Protein AF-A0AAV8UL11-F1 (afdb_monomer)

InterPro domains:
  IPR002673 Large ribosomal subunit protein eL29 [PF01779] (25-64)
  IPR002673 Large ribosomal subunit protein eL29 [PTHR12884] (23-74)

Organism: NCBI:txid101924

Mean predicted aligned error: 15.13 Å

Structure (mmCIF, N/CA/C/O backbone):
data_AF-A0AAV8UL11-F1
#
_entry.id   AF-A0AAV8UL11-F1
#
loop_
_atom_site.group_PDB
_atom_site.id
_atom_site.type_symbol
_atom_site.label_atom_id
_atom_site.label_alt_id
_atom_site.label_comp_id
_atom_site.label_asym_id
_atom_site.label_entity_id
_atom_site.label_seq_id
_atom_site.pdbx_PDB_ins_code
_atom_site.Cartn_x
_atom_site.Cartn_y
_atom_site.Cartn_z
_atom_site.occupancy
_atom_site.B_iso_or_equiv
_atom_site.auth_seq_id
_atom_site.auth_comp_id
_atom_site.auth_asym_id
_atom_site.auth_atom_id
_atom_site.pdbx_PDB_model_num
ATOM 1 N N . MET A 1 1 ? 23.721 -65.671 -52.982 1.00 56.06 1 MET A N 1
ATOM 2 C CA . MET A 1 1 ? 24.444 -64.396 -52.752 1.00 56.06 1 MET A CA 1
ATOM 3 C C . MET A 1 1 ? 23.634 -63.326 -52.014 1.00 56.06 1 MET A C 1
ATOM 5 O O . MET A 1 1 ? 24.234 -62.587 -51.254 1.00 56.06 1 MET A O 1
ATOM 9 N N . ARG A 1 2 ? 22.297 -63.241 -52.151 1.00 55.78 2 ARG A N 1
ATOM 10 C CA . ARG A 1 2 ? 21.469 -62.293 -51.363 1.00 55.78 2 ARG A CA 1
ATOM 11 C C . ARG A 1 2 ? 21.007 -62.801 -49.986 1.00 55.78 2 ARG A C 1
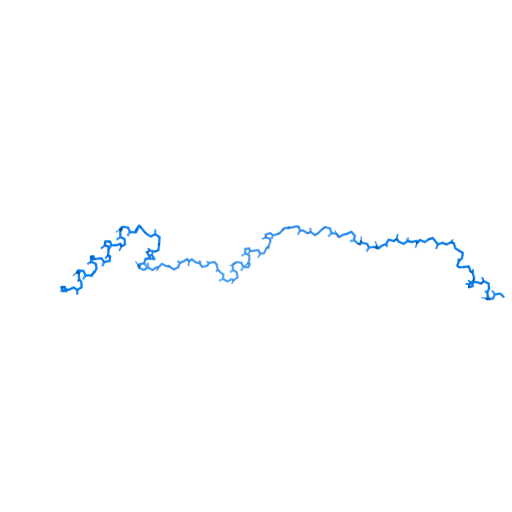ATOM 13 O O . ARG A 1 2 ? 20.665 -61.994 -49.137 1.00 55.78 2 ARG A O 1
ATOM 20 N N . ALA A 1 3 ? 21.039 -64.112 -49.741 1.00 56.94 3 ALA A N 1
ATOM 21 C CA . ALA A 1 3 ? 20.578 -64.703 -48.478 1.00 56.94 3 ALA A CA 1
ATOM 22 C C . ALA A 1 3 ? 21.606 -64.630 -47.326 1.00 56.94 3 ALA A C 1
ATOM 24 O O . ALA A 1 3 ? 21.224 -64.747 -46.169 1.00 56.94 3 ALA A O 1
ATOM 25 N N . LEU A 1 4 ? 22.894 -64.396 -47.620 1.00 53.12 4 LEU A N 1
ATOM 26 C CA . LEU A 1 4 ? 23.961 -64.353 -46.607 1.00 53.12 4 LEU A CA 1
ATOM 27 C C . LEU A 1 4 ? 24.120 -62.966 -45.947 1.00 53.12 4 LEU A C 1
ATOM 29 O O . LEU A 1 4 ? 24.656 -62.870 -44.852 1.00 53.12 4 LEU A O 1
ATOM 33 N N . ILE A 1 5 ? 23.612 -61.898 -46.580 1.00 56.81 5 ILE A N 1
ATOM 34 C CA . ILE A 1 5 ? 23.669 -60.519 -46.049 1.00 56.81 5 ILE A CA 1
ATOM 35 C C . ILE A 1 5 ? 22.636 -60.303 -44.922 1.00 56.81 5 ILE A C 1
ATOM 37 O O . ILE A 1 5 ? 22.787 -59.404 -44.106 1.00 56.81 5 ILE A O 1
ATOM 41 N N . LEU A 1 6 ? 21.611 -61.158 -44.814 1.00 58.44 6 LEU A N 1
ATOM 42 C CA . LEU A 1 6 ? 20.592 -61.062 -43.757 1.00 58.44 6 LEU A CA 1
ATOM 43 C C . LEU A 1 6 ? 20.962 -61.797 -42.459 1.00 58.44 6 LEU A C 1
ATOM 45 O O . LEU A 1 6 ? 20.299 -61.585 -41.444 1.00 58.44 6 LEU A O 1
ATOM 49 N N . LEU A 1 7 ? 21.996 -62.647 -42.467 1.00 61.31 7 LEU A N 1
ATOM 50 C CA . LEU A 1 7 ? 22.332 -63.506 -41.321 1.00 61.31 7 LEU A CA 1
ATOM 51 C C . LEU A 1 7 ? 23.461 -62.955 -40.433 1.00 61.31 7 LEU A C 1
ATOM 53 O O . LEU A 1 7 ? 23.858 -63.589 -39.462 1.00 61.31 7 LEU A O 1
ATOM 57 N N . LEU A 1 8 ? 23.950 -61.759 -40.751 1.00 54.44 8 LEU A N 1
ATOM 58 C CA . LEU A 1 8 ? 25.026 -61.069 -40.058 1.00 54.44 8 LEU A CA 1
ATOM 59 C C . LEU A 1 8 ? 24.618 -59.572 -39.952 1.00 54.44 8 LEU A C 1
ATOM 61 O O . LEU A 1 8 ? 24.996 -58.790 -40.806 1.00 54.44 8 LEU A O 1
ATOM 65 N N . LYS A 1 9 ? 23.838 -59.025 -39.003 1.00 55.41 9 LYS A N 1
ATOM 66 C CA . LYS A 1 9 ? 23.547 -59.371 -37.595 1.00 55.41 9 LYS A CA 1
ATOM 67 C C . LYS A 1 9 ? 24.723 -59.963 -36.810 1.00 55.41 9 LYS A C 1
ATOM 69 O O . LYS A 1 9 ? 24.554 -60.348 -35.660 1.00 55.41 9 LYS A O 1
ATOM 74 N N . SER A 1 10 ? 25.926 -59.953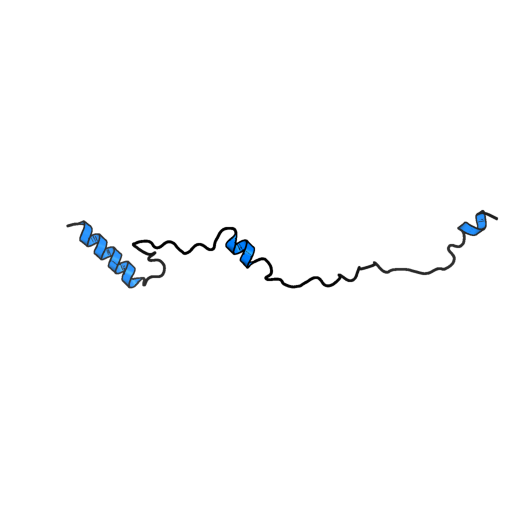 -37.382 1.00 58.91 10 SER A N 1
ATOM 75 C CA . SER A 1 10 ? 27.159 -60.060 -36.638 1.00 58.91 10 SER A CA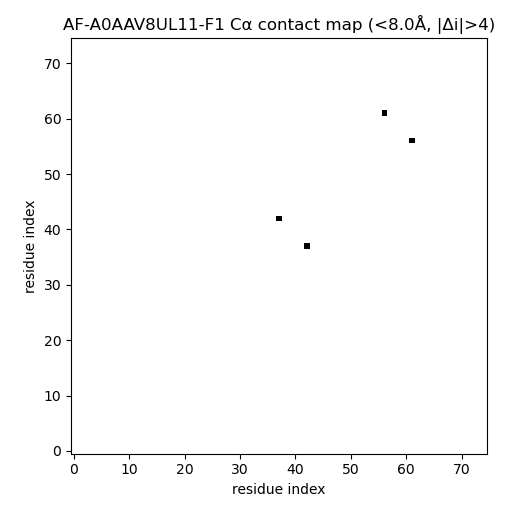 1
ATOM 76 C C . SER A 1 10 ? 27.537 -58.660 -36.201 1.00 58.91 10 SER A C 1
ATOM 78 O O . SER A 1 10 ? 27.994 -57.850 -37.001 1.00 58.91 10 SER A O 1
ATOM 80 N N . LEU A 1 11 ? 27.383 -58.446 -34.902 1.00 57.09 11 LEU A N 1
ATOM 81 C CA . LEU A 1 11 ? 28.463 -57.868 -34.114 1.00 57.09 11 LEU A CA 1
ATOM 82 C C . LEU A 1 11 ? 28.824 -56.422 -34.490 1.00 57.09 11 LEU A C 1
ATOM 84 O O . LEU A 1 11 ? 29.917 -56.118 -34.950 1.00 57.09 11 LEU A O 1
ATOM 88 N N . GLY A 1 12 ? 27.883 -55.532 -34.206 1.00 51.09 12 GLY A N 1
ATOM 89 C CA . GLY A 1 12 ? 28.109 -54.112 -33.952 1.00 51.09 12 GLY A CA 1
ATOM 90 C C . GLY A 1 12 ? 26.941 -53.650 -33.090 1.00 51.09 12 GLY A C 1
ATOM 91 O O . GLY A 1 12 ? 25.884 -5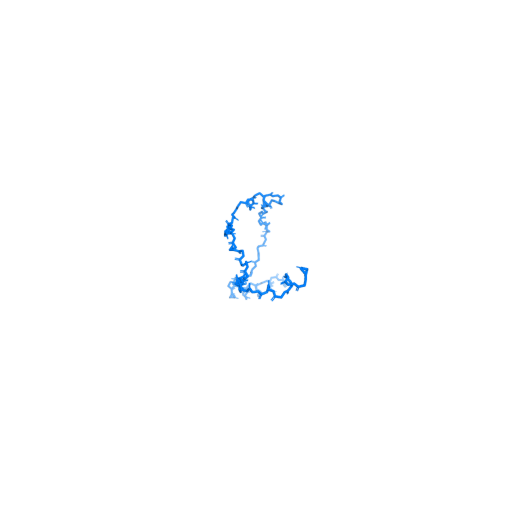3.315 -33.605 1.00 51.09 12 GLY A O 1
ATOM 92 N N . PHE A 1 13 ? 26.958 -53.941 -31.789 1.00 48.66 13 PHE A N 1
ATOM 93 C CA . PHE A 1 13 ? 27.540 -53.020 -30.811 1.00 48.66 13 PHE A CA 1
ATOM 94 C C . PHE A 1 13 ? 27.082 -51.583 -31.081 1.00 48.66 13 PHE A C 1
ATOM 96 O O . PHE A 1 13 ? 27.753 -50.816 -31.756 1.00 48.66 13 PHE A O 1
ATOM 103 N N . CYS A 1 14 ? 25.900 -51.249 -30.587 1.00 51.97 14 CYS A N 1
ATOM 104 C CA . CYS A 1 14 ? 25.805 -50.240 -29.544 1.00 51.97 14 CYS A CA 1
ATOM 105 C C . CYS A 1 14 ? 24.428 -50.395 -28.910 1.00 51.97 14 CYS A C 1
ATOM 107 O O . CYS A 1 14 ? 23.400 -50.054 -29.492 1.00 51.97 14 CYS A O 1
ATOM 109 N N . ALA A 1 15 ? 24.429 -50.999 -27.726 1.00 50.06 15 ALA A N 1
ATOM 110 C CA . ALA A 1 15 ? 23.405 -50.710 -26.751 1.00 50.06 15 ALA A CA 1
ATOM 111 C C . ALA A 1 15 ? 23.388 -49.191 -26.504 1.00 50.06 15 ALA A C 1
ATOM 113 O O . ALA A 1 15 ? 24.419 -48.538 -26.627 1.00 50.06 15 ALA A O 1
ATOM 114 N N . GLU A 1 16 ? 22.213 -48.683 -26.142 1.00 53.09 16 GLU A N 1
ATOM 115 C CA . GLU A 1 16 ? 22.090 -47.742 -25.031 1.00 53.09 16 GLU A CA 1
ATOM 116 C C . GLU A 1 16 ? 22.980 -46.490 -25.093 1.00 53.09 16 GLU A C 1
ATOM 118 O O . GLU A 1 16 ? 24.110 -46.480 -24.633 1.00 53.09 16 GLU A O 1
ATOM 123 N N . VAL A 1 17 ? 22.405 -45.386 -25.552 1.00 51.16 17 VAL A N 1
ATOM 124 C CA . VAL A 1 17 ? 22.189 -44.232 -24.675 1.00 51.16 17 VAL A CA 1
ATOM 125 C C . VAL A 1 17 ? 21.008 -43.470 -25.249 1.00 51.16 17 VAL A C 1
ATOM 127 O O . VAL A 1 17 ? 20.972 -43.149 -26.435 1.00 51.16 17 VAL A O 1
ATOM 130 N N . GLY A 1 18 ? 19.999 -43.217 -24.416 1.00 53.59 18 GLY A N 1
ATOM 131 C CA . GLY A 1 18 ? 19.103 -42.116 -24.708 1.00 53.59 18 GLY A CA 1
ATOM 132 C C . GLY A 1 18 ? 19.979 -40.886 -24.903 1.00 53.59 18 GLY A C 1
ATOM 133 O O . GLY A 1 18 ? 20.771 -40.561 -24.020 1.00 53.59 18 GLY A O 1
ATOM 134 N N . GLU A 1 19 ? 19.858 -40.241 -26.057 1.00 51.69 19 GLU A N 1
ATOM 135 C CA . GLU A 1 19 ? 20.268 -38.852 -26.234 1.00 51.69 19 GLU A CA 1
ATOM 136 C C . GLU A 1 19 ? 19.386 -38.034 -25.277 1.00 51.69 19 GLU A C 1
ATOM 138 O O . GLU A 1 19 ? 18.350 -37.480 -25.641 1.00 51.69 19 GLU A O 1
ATOM 143 N N . LEU A 1 20 ? 19.737 -38.054 -23.988 1.00 49.88 20 LEU A N 1
ATOM 144 C CA . LEU A 1 20 ? 19.394 -37.007 -23.050 1.00 49.88 20 LEU A CA 1
ATOM 145 C C . LEU A 1 20 ? 20.198 -35.811 -23.533 1.00 49.88 20 LEU A C 1
ATOM 147 O O . LEU A 1 20 ? 21.320 -35.594 -23.084 1.00 49.88 20 LEU A O 1
ATOM 151 N N . ASP A 1 21 ? 19.628 -35.123 -24.521 1.00 54.97 21 ASP A N 1
ATOM 152 C CA . ASP A 1 21 ? 19.995 -33.781 -24.940 1.00 54.97 21 ASP A CA 1
ATOM 153 C C . ASP A 1 21 ? 20.266 -32.999 -23.647 1.00 54.97 21 ASP A C 1
ATOM 155 O O . ASP A 1 21 ? 19.353 -32.728 -22.857 1.00 54.97 21 ASP A O 1
ATOM 159 N N . GLU A 1 22 ? 21.552 -32.800 -23.345 1.00 61.25 22 GLU A N 1
ATOM 160 C CA . GLU A 1 22 ? 22.027 -32.040 -22.197 1.00 61.25 22 GLU A CA 1
ATOM 161 C C . GLU A 1 22 ? 21.289 -30.712 -22.256 1.00 61.25 22 GLU A C 1
ATOM 163 O O . GLU A 1 22 ? 21.511 -29.918 -23.170 1.00 61.25 22 GLU A O 1
ATOM 168 N N . MET A 1 23 ? 20.343 -30.511 -21.335 1.00 65.75 23 MET A N 1
ATOM 169 C CA . MET A 1 23 ? 19.452 -29.362 -21.345 1.00 65.75 23 MET A CA 1
ATOM 170 C C . MET A 1 23 ? 20.302 -28.094 -21.413 1.00 65.75 23 MET A C 1
ATOM 172 O O . MET A 1 23 ? 20.882 -27.666 -20.411 1.00 65.75 23 MET A O 1
ATOM 176 N N . ALA A 1 24 ? 20.392 -27.504 -22.608 1.00 73.44 24 ALA A N 1
ATOM 177 C CA . ALA A 1 24 ? 21.208 -26.328 -22.838 1.00 73.44 24 ALA A CA 1
ATOM 178 C C . ALA A 1 24 ? 20.761 -25.255 -21.841 1.00 73.44 24 ALA A C 1
ATOM 180 O O . ALA A 1 24 ? 19.597 -24.845 -21.828 1.00 73.44 24 ALA A O 1
ATOM 181 N N . LYS A 1 25 ? 21.667 -24.863 -20.936 1.00 84.00 25 LYS A N 1
ATOM 182 C CA . LYS A 1 25 ? 21.319 -24.036 -19.774 1.00 84.00 25 LYS A CA 1
ATOM 183 C C . LYS A 1 25 ? 20.601 -22.766 -20.228 1.00 84.00 25 LYS A C 1
ATOM 185 O O . LYS A 1 25 ? 21.188 -21.907 -20.882 1.00 84.00 25 LYS A O 1
ATOM 190 N N . SER A 1 26 ? 19.333 -22.643 -19.852 1.00 87.00 26 SER A N 1
ATOM 191 C CA . SER A 1 26 ? 18.540 -21.440 -20.093 1.00 87.00 26 SER A CA 1
ATOM 192 C C . SER A 1 26 ? 18.830 -20.372 -19.025 1.00 87.00 26 SER A C 1
ATOM 194 O O . SER A 1 26 ? 19.464 -20.631 -17.998 1.00 87.00 26 SER A O 1
ATOM 196 N N . LYS A 1 27 ? 18.417 -19.120 -19.261 1.00 89.38 27 LYS A N 1
ATOM 197 C CA . LYS A 1 27 ? 18.644 -18.031 -18.300 1.00 89.38 27 LYS A CA 1
ATOM 198 C C . LYS A 1 27 ? 17.764 -18.234 -17.061 1.00 89.38 27 LYS A C 1
ATOM 200 O O . LYS A 1 27 ? 16.547 -18.152 -17.152 1.00 89.38 27 LYS A O 1
ATOM 205 N N . ASN A 1 28 ? 18.387 -18.377 -15.893 1.00 91.06 28 ASN A N 1
ATOM 206 C CA . ASN A 1 28 ? 17.688 -18.692 -14.638 1.00 91.06 28 ASN A CA 1
ATOM 207 C C . ASN A 1 28 ? 16.792 -17.559 -14.088 1.00 91.06 28 ASN A C 1
ATOM 209 O O . ASN A 1 28 ? 15.890 -17.815 -13.298 1.00 91.06 28 ASN A O 1
ATOM 213 N N . HIS A 1 29 ? 17.026 -16.297 -14.470 1.00 94.19 29 HIS A N 1
ATOM 214 C CA . HIS A 1 29 ? 16.226 -15.157 -14.008 1.00 94.19 29 HIS A CA 1
ATOM 215 C C . HIS A 1 29 ? 16.352 -13.943 -14.941 1.00 94.19 29 HIS A C 1
ATOM 217 O O . HIS A 1 29 ? 17.430 -13.675 -15.477 1.00 94.19 29 HIS A O 1
ATOM 223 N N . THR A 1 30 ? 15.274 -13.168 -15.110 1.00 92.62 30 THR A N 1
ATOM 224 C CA . THR A 1 30 ? 15.315 -11.878 -15.813 1.00 92.62 30 THR A CA 1
ATOM 225 C C . THR A 1 30 ? 14.312 -10.867 -15.251 1.00 92.62 30 THR A C 1
ATOM 227 O O . THR A 1 30 ? 13.117 -11.139 -15.139 1.00 92.62 30 THR A O 1
ATOM 230 N N . ALA A 1 31 ? 14.801 -9.661 -14.954 1.00 94.62 31 ALA A N 1
ATOM 231 C CA . ALA A 1 31 ? 13.979 -8.488 -14.653 1.00 94.62 31 ALA A CA 1
ATOM 232 C C . ALA A 1 31 ? 13.688 -7.639 -15.909 1.00 94.62 31 ALA A C 1
ATOM 234 O O . ALA A 1 31 ? 13.050 -6.586 -15.830 1.00 94.62 31 ALA A O 1
ATOM 235 N N . HIS A 1 32 ? 14.139 -8.087 -17.087 1.00 96.81 32 HIS A N 1
ATOM 236 C CA . HIS A 1 32 ? 13.880 -7.391 -18.340 1.00 96.81 32 HIS A CA 1
ATOM 237 C C . HIS A 1 32 ? 12.371 -7.335 -18.619 1.00 96.81 32 HIS A C 1
ATOM 239 O O . HIS A 1 32 ? 11.645 -8.296 -18.364 1.00 96.81 32 HIS A O 1
ATOM 245 N N . ASN A 1 33 ? 11.900 -6.208 -19.159 1.00 95.06 33 ASN A N 1
ATOM 246 C CA . ASN A 1 33 ? 10.495 -5.956 -19.504 1.00 95.06 33 ASN A CA 1
ATOM 247 C C . ASN A 1 33 ? 9.507 -5.886 -18.313 1.00 95.06 33 ASN A C 1
ATOM 249 O O . ASN A 1 33 ? 8.321 -5.634 -18.528 1.00 95.06 33 ASN A O 1
ATOM 253 N N . GLN A 1 34 ? 9.955 -6.049 -17.062 1.00 94.44 34 GLN A N 1
ATOM 254 C CA . GLN A 1 34 ? 9.069 -5.945 -15.893 1.00 94.44 34 GLN A CA 1
ATOM 255 C C . GLN A 1 34 ? 8.558 -4.514 -15.710 1.00 94.44 34 GLN A C 1
ATOM 257 O O . GLN A 1 34 ? 7.351 -4.288 -15.620 1.00 94.44 34 GLN A O 1
ATOM 262 N N . SER A 1 35 ? 9.464 -3.533 -15.765 1.00 94.00 35 SER A N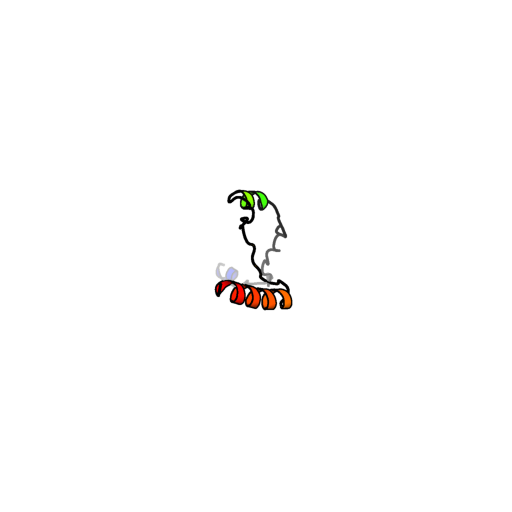 1
ATOM 263 C CA . SER A 1 35 ? 9.111 -2.113 -15.669 1.00 94.00 35 SER A CA 1
ATOM 264 C C . SER A 1 35 ? 8.188 -1.691 -16.809 1.00 94.00 35 SER A C 1
ATOM 266 O O . SER A 1 35 ? 7.165 -1.059 -16.570 1.00 94.00 35 SER A O 1
ATOM 268 N N . TYR A 1 36 ? 8.489 -2.103 -18.045 1.00 95.00 36 TYR A N 1
ATOM 269 C CA . TYR A 1 36 ? 7.649 -1.787 -19.200 1.00 95.00 36 TYR A CA 1
ATOM 270 C C . TYR A 1 36 ? 6.216 -2.290 -18.988 1.00 95.00 36 TYR A C 1
ATOM 272 O O . TYR A 1 36 ? 5.284 -1.493 -19.056 1.00 95.00 36 TYR A O 1
ATOM 280 N N . LYS A 1 37 ? 6.028 -3.564 -18.615 1.00 94.56 37 LYS A N 1
ATOM 281 C CA . LYS A 1 37 ? 4.700 -4.129 -18.311 1.00 94.56 37 LYS A CA 1
ATOM 282 C C . LYS A 1 37 ? 3.993 -3.411 -17.156 1.00 94.56 37 LYS A C 1
ATOM 284 O O . LYS A 1 37 ? 2.804 -3.124 -17.274 1.00 94.56 37 LYS A O 1
ATOM 289 N N . ALA A 1 38 ? 4.707 -3.080 -16.079 1.00 94.56 38 ALA A N 1
ATOM 290 C CA . ALA A 1 38 ? 4.139 -2.341 -14.949 1.00 94.56 38 ALA A CA 1
ATOM 291 C C . ALA A 1 38 ? 3.637 -0.944 -15.362 1.00 94.56 38 ALA A C 1
ATOM 293 O O . ALA A 1 38 ? 2.593 -0.485 -14.895 1.00 94.56 38 ALA A O 1
ATOM 294 N N . HIS A 1 39 ? 4.339 -0.284 -16.286 1.00 95.56 39 HIS A N 1
ATOM 295 C CA . HIS A 1 39 ? 3.955 1.029 -16.797 1.00 95.56 39 HIS A CA 1
ATOM 296 C C . HIS A 1 39 ? 2.891 0.985 -17.906 1.00 95.56 39 HIS A C 1
ATOM 298 O O . HIS A 1 39 ? 2.190 1.981 -18.062 1.00 95.56 39 HIS A O 1
ATOM 304 N N . ARG A 1 40 ? 2.681 -0.145 -18.608 1.00 94.00 40 ARG A N 1
ATOM 305 C CA . ARG A 1 40 ? 1.611 -0.290 -19.627 1.00 94.00 40 ARG A CA 1
ATOM 306 C C . ARG A 1 40 ? 0.214 0.002 -19.067 1.00 94.00 40 ARG A C 1
ATOM 308 O O . ARG A 1 40 ? -0.555 0.697 -19.716 1.00 94.00 40 ARG A O 1
ATOM 315 N N . ASN A 1 41 ? -0.081 -0.476 -17.855 1.00 88.06 41 ASN A N 1
ATOM 316 C CA . ASN A 1 41 ? -1.347 -0.197 -17.152 1.00 88.06 41 ASN A CA 1
ATOM 317 C C . ASN A 1 41 ? -1.233 0.978 -16.155 1.00 88.06 41 ASN A C 1
ATOM 319 O O . ASN A 1 41 ? -2.235 1.466 -15.622 1.00 88.06 41 ASN A O 1
ATOM 323 N N . GLY A 1 42 ? -0.004 1.451 -15.926 1.00 92.56 42 GLY A N 1
ATOM 324 C CA . GLY A 1 42 ? 0.346 2.499 -14.976 1.00 92.56 42 GLY A CA 1
ATOM 325 C C . GLY A 1 42 ? 0.311 2.031 -13.518 1.00 92.56 42 GLY A C 1
ATOM 326 O O . GLY A 1 42 ? -0.662 1.442 -13.051 1.00 92.56 42 GLY A O 1
ATOM 327 N N . ILE A 1 43 ? 1.351 2.372 -12.758 1.00 94.56 43 ILE A N 1
ATOM 328 C CA . ILE A 1 43 ? 1.408 2.124 -11.313 1.00 94.56 43 ILE A CA 1
ATOM 329 C C . ILE A 1 43 ? 0.502 3.145 -10.614 1.00 94.56 43 ILE A C 1
ATOM 331 O O . ILE A 1 43 ? 0.815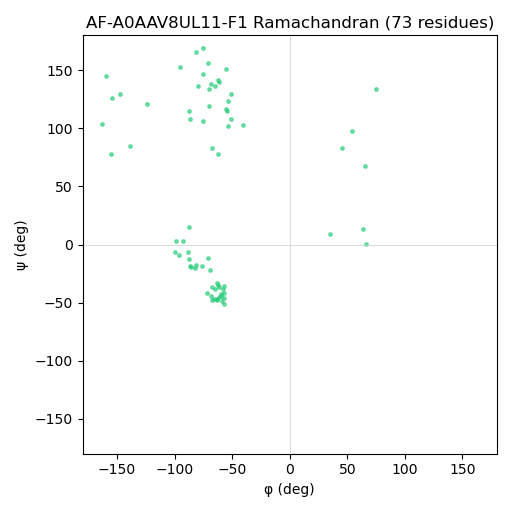 4.337 -10.553 1.00 94.56 43 ILE A O 1
ATOM 335 N N . LYS A 1 44 ? -0.658 2.698 -10.122 1.00 93.81 44 LYS A N 1
ATOM 336 C CA . LYS A 1 44 ? -1.640 3.575 -9.471 1.00 93.81 44 LYS A CA 1
ATOM 337 C C . LYS A 1 44 ? -1.239 3.863 -8.026 1.00 93.81 44 LYS A C 1
ATOM 339 O O . LYS A 1 44 ? -0.856 2.966 -7.281 1.00 93.81 44 LYS A O 1
ATOM 344 N N . LYS A 1 45 ? -1.372 5.127 -7.622 1.00 93.38 45 LYS A N 1
ATOM 345 C CA . LYS A 1 45 ? -1.239 5.529 -6.216 1.00 93.38 45 LYS A CA 1
ATOM 346 C C . LYS A 1 45 ? -2.497 5.107 -5.443 1.00 93.38 45 LYS A C 1
ATOM 348 O O . LYS A 1 45 ? -3.583 5.135 -6.027 1.00 93.38 45 LYS A O 1
ATOM 353 N N . PRO A 1 46 ? -2.386 4.744 -4.153 1.00 92.56 46 PRO A N 1
ATOM 354 C CA . PRO A 1 46 ? -3.557 4.444 -3.339 1.00 92.56 46 PRO A CA 1
ATOM 355 C C . PRO A 1 46 ? -4.459 5.679 -3.234 1.00 92.56 46 PRO A C 1
ATOM 357 O O . PRO A 1 46 ? -3.982 6.808 -3.092 1.00 92.56 46 PRO A O 1
ATOM 360 N N . LEU A 1 47 ? -5.772 5.460 -3.298 1.00 92.06 47 LEU A N 1
ATOM 361 C CA . LEU A 1 47 ? -6.753 6.533 -3.185 1.00 92.06 47 LEU A CA 1
ATOM 362 C C . LEU A 1 47 ? -6.783 7.083 -1.751 1.00 92.06 47 LEU A C 1
ATOM 364 O O . LEU A 1 47 ? -6.818 6.327 -0.779 1.00 92.06 47 LEU A O 1
ATOM 368 N N . ARG A 1 48 ? -6.783 8.414 -1.614 1.00 91.88 48 ARG A N 1
ATOM 369 C CA . ARG A 1 48 ? -6.918 9.089 -0.317 1.00 91.88 48 ARG A CA 1
ATOM 370 C C . ARG A 1 48 ? -8.398 9.285 0.002 1.00 91.88 48 ARG A C 1
ATOM 372 O O . ARG A 1 48 ? -9.078 10.048 -0.675 1.00 91.88 48 ARG A O 1
ATOM 379 N N . HIS A 1 49 ? -8.883 8.636 1.056 1.00 93.38 49 HIS A N 1
ATOM 380 C CA . HIS A 1 49 ? -10.219 8.878 1.607 1.00 93.38 49 HIS A CA 1
ATOM 381 C C . HIS A 1 49 ? -10.158 9.875 2.771 1.00 93.38 49 HIS A C 1
ATOM 383 O O . HIS A 1 49 ? -9.155 9.933 3.483 1.00 93.38 49 HIS A O 1
ATOM 389 N N . ARG A 1 50 ? -11.250 10.619 3.011 1.00 94.38 50 ARG A N 1
ATOM 390 C CA . ARG A 1 50 ? -11.371 11.534 4.167 1.00 94.38 50 ARG A CA 1
ATOM 391 C C . ARG A 1 50 ? -11.176 10.809 5.503 1.00 94.38 50 ARG A C 1
ATOM 393 O O . ARG A 1 50 ? -10.608 11.372 6.432 1.00 94.38 50 ARG A O 1
ATOM 400 N N . HIS A 1 51 ? -11.637 9.562 5.587 1.00 91.94 51 HIS A N 1
ATOM 401 C CA . HIS A 1 51 ? -11.491 8.713 6.763 1.00 91.94 51 HIS A CA 1
ATOM 402 C C . HIS A 1 51 ? -10.798 7.396 6.376 1.00 91.94 51 HIS A C 1
ATOM 404 O O . HIS A 1 51 ? -11.317 6.679 5.517 1.00 91.94 51 HIS A O 1
ATOM 410 N N . PRO A 1 52 ? -9.636 7.066 6.971 1.00 89.88 52 PRO A N 1
ATOM 411 C CA . PRO A 1 52 ? -8.945 5.808 6.708 1.00 89.88 52 PRO A CA 1
ATOM 412 C C . PRO A 1 52 ? -9.631 4.624 7.405 1.00 89.88 52 PRO A C 1
ATOM 414 O O . PRO A 1 52 ? -10.498 4.784 8.270 1.00 89.88 52 PRO A O 1
ATOM 417 N N . SER A 1 53 ? -9.218 3.404 7.054 1.00 91.81 53 SER A N 1
ATOM 418 C CA . SER A 1 53 ? -9.685 2.196 7.737 1.00 91.81 53 SER A CA 1
ATOM 419 C C . SER A 1 53 ? -9.214 2.166 9.195 1.00 91.81 53 SER A C 1
ATOM 421 O O . SER A 1 53 ? -8.035 2.372 9.461 1.00 91.81 53 SER A O 1
ATOM 423 N N . ARG A 1 54 ? -10.101 1.798 10.127 1.00 91.25 54 ARG A N 1
ATOM 424 C CA . ARG A 1 54 ? -9.780 1.606 11.558 1.00 91.25 54 ARG A CA 1
ATOM 425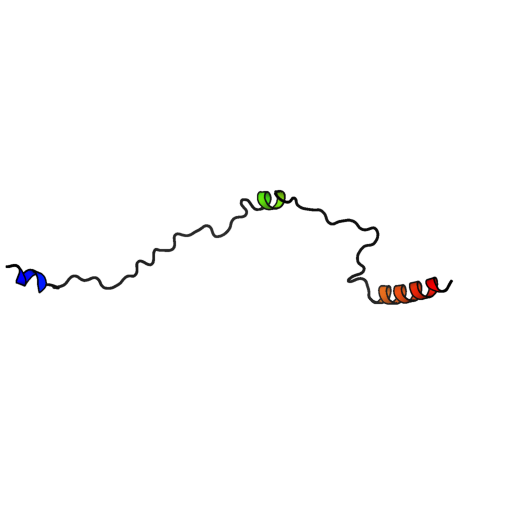 C C . ARG A 1 54 ? -9.286 0.186 11.897 1.00 91.25 54 ARG A C 1
ATOM 427 O O . ARG A 1 54 ? -9.311 -0.226 13.054 1.00 91.25 54 ARG A O 1
ATOM 434 N N . LYS A 1 55 ? -8.904 -0.602 10.884 1.00 91.00 55 LYS A N 1
ATOM 435 C CA . LYS A 1 55 ? -8.429 -1.984 11.060 1.00 91.00 55 LYS A CA 1
ATOM 436 C C . LYS A 1 55 ? -7.074 -1.961 11.775 1.00 91.00 55 LYS A C 1
ATOM 438 O O . LYS A 1 55 ? -6.239 -1.130 11.448 1.00 91.00 55 LYS A O 1
ATOM 443 N N . CYS A 1 56 ? -6.870 -2.868 12.732 1.00 90.69 56 CYS A N 1
ATOM 444 C CA . CYS A 1 56 ? -5.658 -2.948 13.563 1.00 90.69 56 CYS A CA 1
ATOM 445 C C . CYS A 1 56 ? -5.399 -1.732 14.483 1.00 90.69 56 CYS A C 1
ATOM 447 O O . CYS A 1 56 ? -4.315 -1.615 15.048 1.00 90.69 56 CYS A O 1
ATOM 449 N N . MET A 1 57 ? -6.375 -0.834 14.676 1.00 92.56 57 MET A N 1
ATOM 450 C CA . MET A 1 57 ? -6.285 0.166 15.745 1.00 92.56 57 MET A CA 1
ATOM 451 C C . MET A 1 57 ? -6.448 -0.495 17.116 1.00 92.56 57 MET A C 1
ATOM 453 O O . MET A 1 57 ? -7.066 -1.556 17.229 1.00 92.56 57 MET A O 1
ATOM 457 N N . ASP A 1 58 ? -5.923 0.158 18.154 1.00 95.19 58 ASP A N 1
ATOM 458 C CA . ASP A 1 58 ? -6.011 -0.330 19.528 1.00 95.19 58 ASP A CA 1
ATOM 459 C C . ASP A 1 58 ? -7.456 -0.692 19.916 1.00 95.19 58 ASP A C 1
ATOM 461 O O . ASP A 1 58 ? -8.408 0.084 19.753 1.00 95.19 58 ASP A O 1
ATOM 465 N N . ALA A 1 59 ? -7.615 -1.899 20.457 1.00 95.31 59 ALA A N 1
ATOM 466 C CA . ALA A 1 59 ? -8.909 -2.429 20.845 1.00 95.31 59 ALA A CA 1
ATOM 467 C C . ALA A 1 59 ? -9.555 -1.591 21.958 1.00 95.31 59 ALA A C 1
ATOM 469 O O . ALA A 1 59 ? -10.783 -1.454 21.972 1.00 95.31 59 ALA A O 1
ATOM 470 N N . LYS A 1 60 ? -8.767 -1.007 22.873 1.00 96.75 60 LYS A N 1
ATOM 471 C CA . LYS A 1 60 ? -9.299 -0.159 23.952 1.00 96.75 60 LYS A CA 1
ATOM 472 C C . LYS A 1 60 ? -9.865 1.144 23.387 1.00 96.75 60 LYS A C 1
ATOM 474 O O . LYS A 1 60 ? -11.000 1.500 23.719 1.00 96.75 60 LYS A O 1
ATOM 479 N N . PHE A 1 61 ? -9.151 1.787 22.466 1.00 95.06 61 PHE A N 1
ATOM 480 C CA . PHE A 1 61 ? -9.647 2.953 21.732 1.00 95.06 61 PHE A CA 1
ATOM 481 C C . PHE A 1 61 ? -10.950 2.660 20.968 1.00 95.06 61 PHE A C 1
ATOM 483 O O . PHE A 1 61 ? -11.919 3.415 21.088 1.00 95.06 61 PHE A O 1
ATOM 490 N N . LEU A 1 62 ? -11.027 1.538 20.241 1.00 94.38 62 LEU A N 1
ATOM 491 C CA . LEU A 1 62 ? -12.228 1.176 19.473 1.00 94.38 62 LEU A CA 1
ATOM 492 C C . LEU A 1 62 ? -13.449 0.905 20.366 1.00 94.38 62 LEU A C 1
ATOM 494 O O . LEU A 1 62 ? -14.567 1.300 20.015 1.00 94.38 62 LEU A O 1
ATOM 498 N N . ARG A 1 63 ? -13.251 0.271 21.529 1.00 94.94 63 ARG A N 1
ATOM 499 C CA . ARG A 1 63 ? -14.320 0.051 22.520 1.00 94.94 63 ARG A CA 1
ATOM 500 C C . ARG A 1 63 ? -14.851 1.381 23.051 1.00 94.94 63 ARG A C 1
ATOM 502 O O . ARG A 1 63 ? -16.064 1.579 23.057 1.00 94.94 63 ARG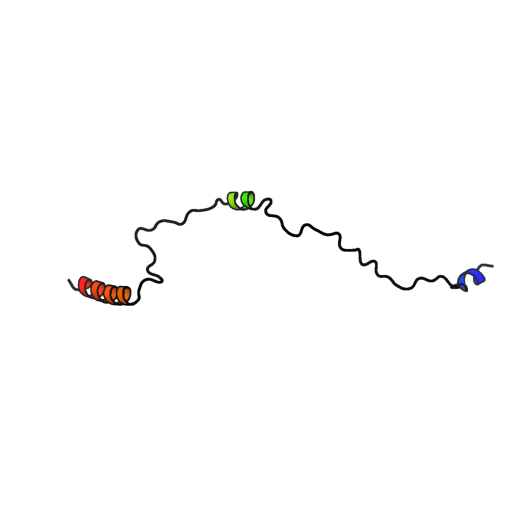 A O 1
ATOM 509 N N . ASN A 1 64 ? -13.964 2.306 23.419 1.00 95.50 64 ASN A N 1
ATOM 510 C CA . ASN A 1 64 ? -14.363 3.627 23.904 1.00 95.50 64 ASN A CA 1
ATOM 511 C C . ASN A 1 64 ? -15.110 4.434 22.827 1.00 95.50 64 ASN A C 1
ATOM 513 O O . ASN A 1 64 ? -16.203 4.944 23.070 1.00 95.50 64 ASN A O 1
ATOM 517 N N . GLN A 1 65 ? -14.572 4.475 21.604 1.00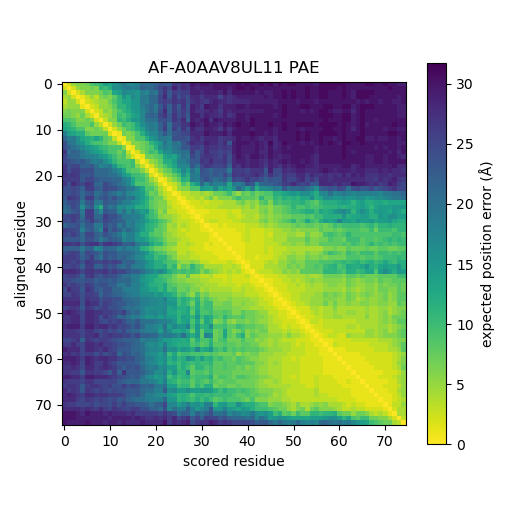 93.88 65 GLN A N 1
ATOM 518 C CA . GLN A 1 65 ? -15.193 5.184 20.483 1.00 93.88 65 GLN A CA 1
ATOM 519 C C . GLN A 1 65 ? -16.613 4.667 20.191 1.00 93.88 65 GLN A C 1
ATOM 521 O O . GLN A 1 65 ? -17.508 5.464 19.908 1.00 93.88 65 GLN A O 1
ATOM 526 N N . LYS A 1 66 ? -16.850 3.350 20.301 1.00 93.31 66 LYS A N 1
ATOM 527 C CA . LYS A 1 66 ? -18.186 2.752 20.134 1.00 93.31 66 LYS A CA 1
ATOM 528 C C . LYS A 1 66 ? -19.196 3.313 21.142 1.00 93.31 66 LYS A C 1
ATOM 530 O O . LYS A 1 66 ? -20.322 3.628 20.753 1.00 93.31 66 LYS A O 1
ATOM 535 N N . PHE A 1 67 ? -18.814 3.434 22.413 1.00 94.50 67 PHE A N 1
ATOM 536 C CA . PHE A 1 67 ? -19.700 3.959 23.454 1.00 94.50 67 PHE A CA 1
ATOM 537 C C . PHE A 1 67 ? -19.925 5.467 23.320 1.00 94.50 67 PHE A C 1
ATOM 539 O O . PHE A 1 67 ? -21.072 5.904 23.397 1.00 94.50 67 PHE A O 1
ATOM 546 N N . ALA A 1 68 ? -18.876 6.237 23.021 1.00 94.19 68 ALA A N 1
ATOM 547 C CA . ALA A 1 68 ? -18.979 7.680 22.799 1.00 94.19 68 ALA A CA 1
ATOM 548 C C . ALA A 1 68 ? -19.946 8.014 21.648 1.00 94.19 68 ALA A C 1
ATOM 550 O O . ALA A 1 68 ? -20.885 8.788 21.820 1.00 94.19 68 ALA A O 1
ATOM 551 N N . VAL A 1 69 ? -19.801 7.347 20.495 1.00 93.38 69 VAL A N 1
ATOM 552 C CA . VAL A 1 69 ? -20.707 7.536 19.347 1.00 93.38 69 VAL A CA 1
ATOM 553 C C . VAL A 1 69 ? -22.149 7.138 19.686 1.00 93.38 69 VAL A C 1
ATOM 555 O O . VAL A 1 69 ? -23.082 7.765 19.196 1.00 93.38 69 VAL A O 1
ATOM 558 N N . LYS A 1 70 ? -22.361 6.111 20.521 1.00 93.44 70 LYS A N 1
ATOM 559 C CA . LYS A 1 70 ? -23.707 5.721 20.977 1.00 93.44 70 LYS A CA 1
ATOM 560 C C . LYS A 1 70 ? -24.338 6.786 21.885 1.00 93.44 70 LYS A C 1
ATOM 562 O O . LYS A 1 70 ? -25.546 6.991 21.813 1.00 93.44 70 LYS A O 1
ATOM 567 N N . GLY A 1 71 ? -23.544 7.440 22.733 1.00 92.94 71 GLY A N 1
ATOM 568 C CA . GLY A 1 71 ? -23.989 8.539 23.596 1.00 92.94 71 GLY A CA 1
ATOM 569 C C . GLY A 1 71 ? -24.407 9.775 22.801 1.00 92.94 71 GLY A C 1
ATOM 570 O O . GLY A 1 71 ? -25.506 10.276 23.005 1.00 92.94 71 GLY A O 1
ATOM 571 N N . ASN A 1 72 ? -23.587 10.174 21.827 1.00 91.06 72 ASN A N 1
ATOM 572 C CA . ASN A 1 72 ? -23.781 11.393 21.030 1.00 91.06 72 ASN A CA 1
ATOM 573 C C . ASN A 1 72 ? -24.960 11.333 20.042 1.00 91.06 72 ASN A C 1
ATOM 575 O O . ASN A 1 72 ? -25.307 12.341 19.448 1.00 91.06 72 ASN A O 1
ATOM 579 N N . LYS A 1 73 ? -25.549 10.154 19.812 1.00 83.81 73 LYS A N 1
ATOM 580 C CA . LYS A 1 73 ? -26.713 9.976 18.923 1.00 83.81 73 LYS A CA 1
ATOM 581 C C . LYS A 1 73 ? -28.064 10.152 19.628 1.00 83.81 73 LYS A C 1
ATOM 583 O O . LYS A 1 73 ? -29.089 10.032 18.971 1.00 83.81 73 LYS A O 1
ATOM 588 N N . ARG A 1 74 ? -28.070 10.308 20.958 1.00 70.81 74 ARG A N 1
ATOM 589 C CA . ARG A 1 74 ? -29.292 10.429 21.778 1.00 70.81 74 ARG A CA 1
ATOM 590 C C . ARG A 1 74 ? -29.643 11.876 22.148 1.00 70.81 74 ARG A C 1
ATOM 592 O O . ARG A 1 74 ? -30.691 12.081 22.746 1.00 70.81 74 ARG A O 1
ATOM 599 N N . SER A 1 75 ? -28.764 12.821 21.826 1.00 54.69 75 SER A N 1
ATOM 600 C CA . SER A 1 75 ? -28.992 14.270 21.857 1.00 54.69 75 SER A CA 1
ATOM 601 C C . SER A 1 75 ? -29.551 14.758 20.531 1.00 54.69 75 SER A C 1
ATOM 603 O O . SER A 1 75 ? -29.029 14.260 19.505 1.00 54.69 75 SER A O 1
#

pLDDT: mean 80.22, std 17.84, range [48.66, 96.81]

Sequence (75 aa):
MRALILLLKSLGFCAEVGELDEMAKSKNHTAHNQSYKAHRNGIKKPLRHRHPSRKCMDAKFLRNQKFAVKGNKRS

Secondary structure (DSSP, 8-state):
--SSTTS--------------------S---TTHHHHHHHS--PPPP--SS---TT--HHHHHHHHHHHHHHT--

Foldseek 3Di:
DVVVVVVPVPDDDDDDDPPPVPPPDDDPDDPPCVVVVCPVVHDDDDDDDPDDDCPPPDPVVVVVVVVVVVVVVVD

Solvent-accessible surface area (backbone atoms only — not comparable to full-atom values): 5387 Å² total; per-residue (Å²): 128,78,72,67,68,75,73,54,90,65,87,73,90,72,79,88,74,82,85,71,70,73,75,73,84,71,83,92,76,80,74,76,66,49,65,59,58,50,53,74,79,48,82,77,77,83,83,86,61,100,69,76,82,76,76,93,54,60,65,69,60,53,55,50,51,54,53,51,57,59,56,67,69,77,108

Radius of gyration: 38.33 Å; Cα contacts (8 Å, |Δi|>4): 2; chains: 1; bounding box: 58×79×77 Å

Nearest PDB structures (foldseek):
  5umd-assembly1_4  TM=8.540E-01  e=2.106E-04  Plasmodium falciparum 3D7
  8btr-assembly1_Lc  TM=8.151E-01  e=2.424E-02  Giardia lamblia ATCC 50803